Protein AF-A0A7L2PKW9-F1 (afdb_monomer_lite)

Sequence (84 aa):
QSNPEIAKKFATCPFNARHLVPQADLSNHIMNCNDKAFVEQDVVSRSCESPQEQVNNGSTWQAPPCAEDWETDLLEGSESAFVW

Radius of gyration: 22.65 Å; chains: 1; bounding box: 54×35×44 Å

Organism: NCBI:txid589841

pLDDT: mean 74.19, std 16.4, range [46.47, 96.25]

Foldseek 3Di:
DDDVVVQVQWDAQPQDNVDTHGPVCNVVCNVVPPSVVVVVVVVVVCVVPPPDPPPPPDPPDDDDPPPDDVVVCVVVVVPPDDDD

Secondary structure (DSSP, 8-state):
---HHHHTTEEE-SS-TT-EEEGGGHHHHHHH-TTHHHHHHHHHHHTTS-------------PPP----HHHHHHHTTTS----

Structure (mmCIF, N/CA/C/O backbone):
data_AF-A0A7L2PKW9-F1
#
_entry.id   AF-A0A7L2PKW9-F1
#
loop_
_atom_site.group_PDB
_atom_site.id
_atom_site.type_symbol
_atom_site.label_atom_id
_atom_site.label_alt_id
_atom_site.label_comp_id
_atom_site.label_asym_id
_atom_site.label_entity_id
_atom_site.label_seq_id
_atom_site.pdbx_PDB_ins_code
_atom_site.Cartn_x
_atom_site.Cartn_y
_atom_site.Cartn_z
_atom_site.occupancy
_atom_site.B_iso_or_equiv
_atom_site.auth_seq_id
_atom_site.auth_comp_id
_atom_site.auth_asym_id
_atom_site.auth_atom_id
_atom_site.pdbx_PDB_model_num
ATOM 1 N N . GLN A 1 1 ? -13.961 -9.257 16.949 1.00 58.09 1 GLN A N 1
ATOM 2 C CA . GLN A 1 1 ? -14.167 -7.803 17.128 1.00 58.09 1 GLN A CA 1
ATOM 3 C C . GLN A 1 1 ? -13.102 -7.070 16.322 1.00 58.09 1 GLN A C 1
ATOM 5 O O . GLN A 1 1 ? -11.926 -7.243 16.618 1.00 58.09 1 GLN A O 1
ATOM 10 N N . SER A 1 2 ? -13.482 -6.335 15.273 1.00 69.00 2 SER A N 1
ATOM 11 C CA . SER A 1 2 ? -12.537 -5.484 14.533 1.00 69.00 2 SER A CA 1
ATOM 12 C C . SER A 1 2 ? -12.399 -4.143 15.256 1.00 69.00 2 SER A C 1
ATOM 14 O O . SER A 1 2 ? -13.402 -3.593 15.705 1.00 69.00 2 SER A O 1
ATOM 16 N N . ASN A 1 3 ? -11.172 -3.643 15.411 1.00 83.75 3 ASN A N 1
ATOM 17 C CA . ASN A 1 3 ? -10.877 -2.378 16.085 1.00 83.75 3 ASN A CA 1
ATOM 18 C C . ASN A 1 3 ? -10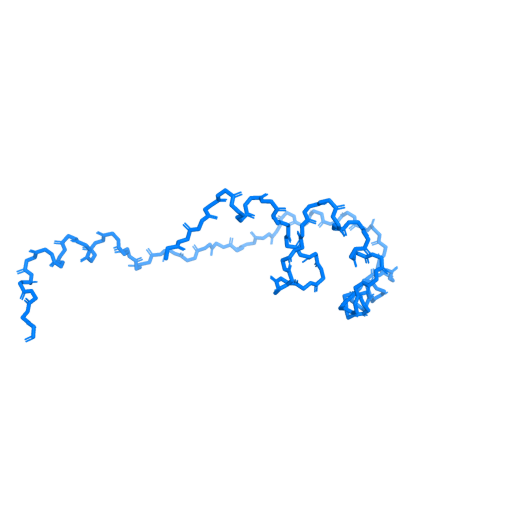.495 -1.325 15.027 1.00 83.75 3 ASN A C 1
ATOM 20 O O . ASN A 1 3 ? -9.316 -1.228 14.673 1.00 83.75 3 ASN A O 1
ATOM 24 N N . PRO A 1 4 ? -11.456 -0.539 14.503 1.00 85.06 4 PRO A N 1
ATOM 25 C CA . PRO A 1 4 ? -11.214 0.368 13.375 1.00 85.06 4 PRO A CA 1
ATOM 26 C C . PRO A 1 4 ? -10.188 1.461 13.701 1.00 85.06 4 PRO A C 1
ATOM 28 O O . PRO A 1 4 ? -9.382 1.833 12.853 1.00 85.06 4 PRO A O 1
ATOM 31 N N . GLU A 1 5 ? -10.153 1.921 14.951 1.00 88.25 5 GLU A N 1
ATOM 32 C CA . GLU A 1 5 ? -9.194 2.925 15.427 1.00 88.25 5 GLU A CA 1
ATOM 33 C C . GLU A 1 5 ? -7.749 2.418 15.435 1.00 88.25 5 GLU A C 1
ATOM 35 O O . GLU A 1 5 ? -6.809 3.200 15.306 1.00 88.25 5 GLU A O 1
ATOM 40 N N . ILE A 1 6 ? -7.559 1.105 15.579 1.00 84.62 6 ILE A N 1
ATOM 41 C CA . ILE A 1 6 ? -6.240 0.482 15.475 1.00 84.62 6 ILE A CA 1
ATOM 42 C C . ILE A 1 6 ? -5.873 0.360 14.000 1.00 84.62 6 ILE A C 1
ATOM 44 O O . ILE A 1 6 ? -4.788 0.786 13.627 1.00 84.62 6 ILE A O 1
ATOM 48 N N . ALA A 1 7 ? -6.791 -0.119 13.154 1.00 87.00 7 ALA A N 1
ATOM 49 C CA . ALA A 1 7 ? -6.556 -0.286 11.719 1.00 87.00 7 ALA A CA 1
ATOM 50 C C . ALA A 1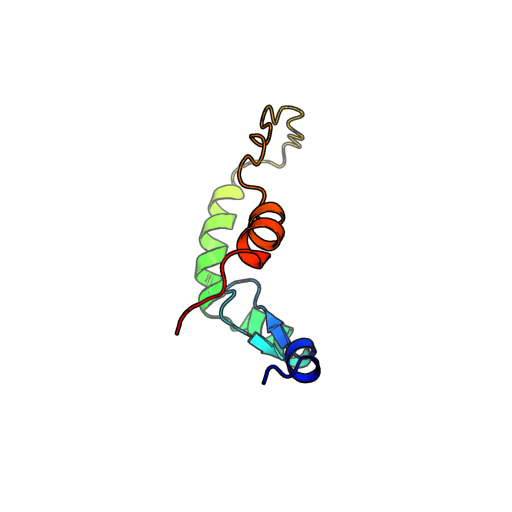 7 ? -6.129 1.020 11.022 1.00 87.00 7 ALA A C 1
ATOM 52 O O . ALA A 1 7 ? -5.189 1.005 10.235 1.00 87.00 7 ALA A O 1
ATOM 53 N N . LYS A 1 8 ? -6.736 2.163 11.375 1.00 88.38 8 LYS A N 1
ATOM 54 C CA . LYS A 1 8 ? -6.388 3.489 10.819 1.00 88.38 8 LYS A CA 1
ATOM 55 C C . LYS A 1 8 ? -4.934 3.915 11.062 1.00 88.38 8 LYS A C 1
ATOM 57 O O . LYS A 1 8 ? -4.430 4.769 10.340 1.00 88.38 8 LYS A O 1
ATOM 62 N N . LYS A 1 9 ? -4.264 3.357 12.076 1.00 93.06 9 LYS A N 1
ATOM 63 C CA . LYS A 1 9 ? -2.864 3.680 12.410 1.00 93.06 9 LYS A CA 1
ATOM 64 C C . LYS A 1 9 ? -1.860 2.924 11.543 1.00 93.06 9 LYS A C 1
ATOM 66 O O . LYS A 1 9 ? -0.675 3.257 11.569 1.00 93.06 9 LYS A O 1
ATOM 71 N N . PHE A 1 10 ? -2.317 1.923 10.794 1.00 94.12 10 PHE A N 1
ATOM 72 C CA . PHE A 1 10 ? -1.490 1.141 9.889 1.00 94.12 10 PHE A CA 1
ATOM 73 C C . PHE A 1 10 ? -1.751 1.565 8.445 1.00 94.12 10 PHE A C 1
ATOM 75 O O . PHE A 1 10 ? -2.876 1.851 8.042 1.00 94.12 10 PHE A O 1
ATOM 82 N N . ALA A 1 11 ? -0.687 1.599 7.663 1.00 94.62 11 ALA A N 1
ATOM 83 C CA . ALA A 1 11 ? -0.718 1.687 6.221 1.00 94.62 11 ALA A CA 1
ATOM 84 C C . ALA A 1 11 ? -0.372 0.322 5.626 1.00 94.62 11 ALA A C 1
ATOM 86 O O . ALA A 1 11 ? 0.347 -0.481 6.223 1.00 94.62 11 ALA A O 1
ATOM 87 N N . THR A 1 12 ? -0.881 0.074 4.428 1.00 95.44 12 THR A N 1
ATOM 88 C CA . THR A 1 12 ? -0.505 -1.104 3.647 1.00 95.44 12 THR A CA 1
ATOM 89 C C . THR A 1 12 ? 0.775 -0.797 2.872 1.00 95.44 12 THR A C 1
ATOM 91 O O . THR A 1 12 ? 0.903 0.287 2.303 1.00 95.44 12 THR A O 1
ATOM 94 N N . CYS A 1 13 ? 1.733 -1.724 2.857 1.00 94.44 13 CYS A N 1
ATOM 95 C CA . CYS A 1 13 ? 2.955 -1.565 2.071 1.00 94.44 13 CYS A CA 1
ATOM 96 C C . CYS A 1 13 ? 2.640 -1.519 0.565 1.00 94.44 13 CYS A C 1
ATOM 98 O O . CYS A 1 13 ? 1.889 -2.369 0.082 1.00 94.44 13 CYS A O 1
ATOM 100 N N . PRO A 1 14 ? 3.255 -0.602 -0.206 1.00 90.69 14 PRO A N 1
ATOM 101 C CA . PRO A 1 14 ? 3.046 -0.528 -1.652 1.00 90.69 14 PRO A CA 1
ATOM 102 C C . PRO A 1 14 ? 3.595 -1.741 -2.422 1.00 90.69 14 PRO A C 1
ATOM 104 O O . PRO A 1 14 ? 3.140 -2.003 -3.529 1.00 90.69 14 PRO A O 1
ATOM 107 N N . PHE A 1 15 ? 4.557 -2.482 -1.860 1.00 90.88 15 PHE A N 1
ATOM 108 C CA . PHE A 1 15 ? 5.179 -3.637 -2.523 1.00 90.88 15 PHE A CA 1
ATOM 109 C C . PHE A 1 15 ? 4.498 -4.969 -2.191 1.00 90.88 15 PHE A C 1
ATOM 111 O O . PHE A 1 15 ? 4.590 -5.917 -2.964 1.00 90.88 15 PHE A O 1
ATOM 118 N N . ASN A 1 16 ? 3.810 -5.054 -1.048 1.00 90.38 16 ASN A N 1
ATOM 119 C CA . ASN A 1 16 ? 3.113 -6.264 -0.621 1.00 90.38 16 ASN A CA 1
ATOM 120 C C . ASN A 1 16 ? 1.903 -5.919 0.253 1.00 90.38 16 ASN A C 1
ATOM 122 O O . ASN A 1 16 ? 2.046 -5.498 1.402 1.00 90.38 16 ASN A O 1
ATOM 126 N N . ALA A 1 17 ? 0.702 -6.183 -0.265 1.00 91.56 17 ALA A N 1
ATOM 127 C CA . ALA A 1 17 ? -0.554 -5.874 0.415 1.00 91.56 17 ALA A CA 1
ATOM 128 C C . ALA A 1 17 ? -0.767 -6.643 1.735 1.00 91.56 17 ALA A C 1
ATOM 130 O O . ALA A 1 17 ? -1.633 -6.286 2.530 1.00 91.56 17 ALA A O 1
ATOM 131 N N . ARG A 1 18 ? 0.024 -7.693 1.998 1.00 91.94 18 ARG A N 1
ATOM 132 C CA . ARG A 1 18 ? -0.021 -8.445 3.262 1.00 91.94 18 ARG A CA 1
ATOM 133 C C . ARG A 1 18 ? 0.673 -7.711 4.409 1.00 91.94 18 ARG A C 1
ATOM 135 O O . ARG A 1 18 ? 0.444 -8.052 5.568 1.00 91.94 18 ARG A O 1
ATOM 142 N N . HIS A 1 19 ? 1.533 -6.739 4.112 1.00 93.75 19 HIS A N 1
ATOM 143 C CA . HIS A 1 19 ? 2.245 -5.974 5.128 1.00 93.75 19 HIS A CA 1
ATOM 144 C C . HIS A 1 19 ? 1.408 -4.785 5.600 1.00 93.75 19 HIS A C 1
ATOM 146 O O . HIS A 1 19 ? 1.181 -3.833 4.853 1.00 93.75 19 HIS A O 1
ATOM 152 N N . LEU A 1 20 ? 1.014 -4.829 6.874 1.00 94.31 20 LEU A N 1
ATOM 153 C CA . LEU A 1 20 ? 0.441 -3.703 7.604 1.00 94.31 20 LEU A CA 1
ATOM 154 C C . LEU A 1 20 ? 1.521 -3.092 8.490 1.00 94.31 20 LEU A C 1
ATOM 156 O O . LEU A 1 20 ? 2.044 -3.744 9.392 1.00 94.31 20 LEU A O 1
ATOM 160 N N . VAL A 1 21 ? 1.853 -1.837 8.227 1.00 94.50 21 VAL A N 1
ATOM 161 C CA . VAL A 1 21 ? 2.964 -1.130 8.866 1.00 94.50 21 VAL A CA 1
ATOM 162 C C . VAL A 1 21 ? 2.418 0.113 9.552 1.00 94.50 21 VAL A C 1
ATOM 164 O O . VAL A 1 21 ? 1.608 0.810 8.943 1.00 94.50 21 VAL A O 1
ATOM 167 N N . PRO A 1 22 ? 2.816 0.434 10.793 1.00 95.94 22 PRO A N 1
ATOM 168 C CA . PRO A 1 22 ? 2.451 1.705 11.405 1.00 95.94 22 PRO A CA 1
ATOM 169 C C . PRO A 1 22 ? 2.811 2.872 10.482 1.00 95.94 22 PRO A C 1
ATOM 171 O O . PRO A 1 22 ? 3.899 2.898 9.910 1.00 95.94 22 PRO A O 1
ATOM 174 N N . GLN A 1 23 ? 1.919 3.852 10.341 1.00 93.81 23 GLN A N 1
ATOM 175 C CA . GLN A 1 23 ? 2.145 4.983 9.430 1.00 93.81 23 GLN A CA 1
ATOM 176 C C . GLN A 1 23 ? 3.468 5.716 9.706 1.00 93.81 23 GLN A C 1
ATOM 178 O O . GLN A 1 23 ? 4.147 6.121 8.766 1.00 93.81 23 GLN A O 1
ATOM 183 N N . ALA A 1 24 ? 3.859 5.830 10.979 1.00 95.00 24 ALA A N 1
ATOM 184 C CA . ALA A 1 24 ? 5.122 6.446 11.388 1.00 95.00 24 ALA A CA 1
ATOM 185 C C . ALA A 1 24 ? 6.364 5.690 10.873 1.00 95.00 24 ALA A C 1
ATOM 187 O O . ALA A 1 24 ? 7.376 6.314 10.565 1.00 95.00 24 ALA A O 1
ATOM 188 N N . ASP A 1 25 ? 6.269 4.368 10.728 1.00 95.38 25 ASP A N 1
ATOM 189 C CA . ASP A 1 25 ? 7.379 3.493 10.337 1.00 95.38 25 ASP A CA 1
ATOM 190 C C . ASP A 1 25 ? 7.364 3.134 8.845 1.00 95.38 25 ASP A C 1
ATOM 192 O O . ASP A 1 25 ? 8.306 2.516 8.344 1.00 95.38 25 ASP A O 1
ATOM 196 N N . LEU A 1 26 ? 6.324 3.539 8.106 1.00 94.81 26 LEU A N 1
ATOM 197 C CA . LEU A 1 26 ? 6.153 3.198 6.693 1.00 94.81 26 LEU A CA 1
ATOM 198 C C . LEU A 1 26 ? 7.356 3.629 5.839 1.00 94.81 26 LEU A C 1
ATOM 200 O O . LEU A 1 26 ? 7.796 2.872 4.980 1.00 94.81 26 LEU A O 1
ATOM 204 N N . SER A 1 27 ? 7.918 4.813 6.094 1.00 93.69 27 SER A N 1
ATOM 205 C CA . SER A 1 27 ? 9.093 5.313 5.365 1.00 93.69 27 SER A CA 1
ATOM 206 C C . SER A 1 27 ? 10.315 4.404 5.552 1.00 93.69 27 SER A C 1
ATOM 208 O O . SER A 1 27 ? 10.951 3.997 4.580 1.00 93.69 27 SER A O 1
ATOM 210 N N . ASN A 1 28 ? 10.600 4.011 6.799 1.00 96.00 28 ASN A N 1
ATOM 211 C CA . ASN A 1 28 ? 11.693 3.087 7.103 1.00 96.00 28 ASN A CA 1
ATOM 212 C C . ASN A 1 28 ? 11.448 1.714 6.466 1.00 96.00 28 ASN A C 1
ATOM 214 O O . ASN A 1 28 ? 12.340 1.148 5.835 1.00 96.00 28 ASN A O 1
ATOM 218 N N . HIS A 1 29 ? 10.213 1.224 6.563 1.00 96.25 29 HIS A N 1
ATOM 219 C CA . HIS A 1 29 ? 9.813 -0.027 5.941 1.00 96.25 29 HIS A CA 1
ATOM 220 C C . HIS A 1 29 ? 10.048 -0.018 4.429 1.00 96.25 29 HIS A C 1
ATOM 222 O O . HIS A 1 29 ? 10.636 -0.963 3.921 1.00 96.25 29 HIS A O 1
ATOM 228 N N . ILE A 1 30 ? 9.640 1.034 3.709 1.00 93.06 30 ILE A N 1
ATOM 229 C CA . ILE A 1 30 ? 9.810 1.140 2.249 1.00 93.06 30 ILE A CA 1
ATOM 230 C C . ILE A 1 30 ? 11.285 1.015 1.844 1.00 93.06 30 ILE A C 1
ATOM 232 O O . ILE A 1 30 ? 11.581 0.350 0.853 1.00 93.06 30 ILE A O 1
ATOM 236 N N . MET A 1 31 ? 12.208 1.603 2.613 1.00 92.12 31 MET A N 1
ATOM 237 C CA . MET A 1 31 ? 13.649 1.525 2.332 1.00 92.12 31 MET A CA 1
ATOM 238 C C . MET A 1 31 ? 14.218 0.112 2.514 1.00 92.12 31 MET A C 1
ATOM 240 O O . MET A 1 31 ? 15.128 -0.277 1.787 1.00 92.12 31 MET A O 1
ATOM 244 N N . ASN A 1 32 ? 13.657 -0.659 3.447 1.00 92.31 32 ASN A N 1
ATOM 245 C CA . ASN A 1 32 ? 14.197 -1.949 3.882 1.00 92.31 32 ASN A CA 1
ATOM 246 C C . ASN A 1 32 ? 13.314 -3.147 3.482 1.00 92.31 32 ASN A C 1
ATOM 248 O O . ASN A 1 32 ? 13.552 -4.272 3.924 1.00 92.31 32 ASN A O 1
ATOM 252 N N . CYS A 1 33 ? 12.261 -2.924 2.692 1.00 93.00 33 CYS A N 1
ATOM 253 C CA . CYS A 1 33 ? 11.285 -3.955 2.360 1.00 93.00 33 CYS A CA 1
ATOM 254 C C . CYS A 1 33 ? 11.892 -4.984 1.400 1.00 93.00 33 CYS A C 1
ATOM 256 O O . CYS A 1 33 ? 12.288 -4.637 0.291 1.00 93.00 33 CYS A O 1
ATOM 258 N N . ASN A 1 34 ? 11.904 -6.262 1.786 1.00 89.44 34 ASN A N 1
ATOM 259 C CA . ASN A 1 34 ? 12.415 -7.339 0.930 1.00 89.44 34 A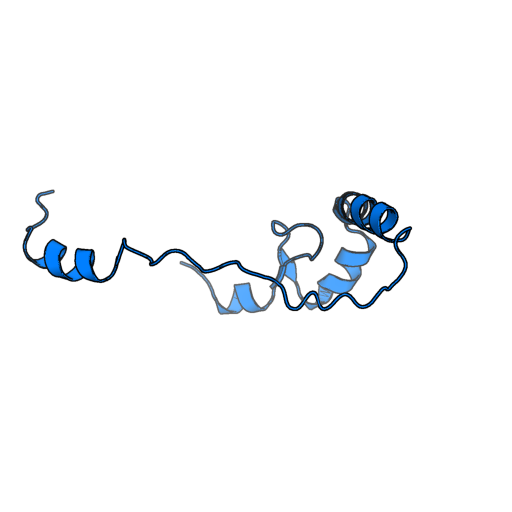SN A CA 1
ATOM 260 C C . ASN A 1 34 ? 11.592 -7.509 -0.360 1.00 89.44 34 ASN A C 1
ATOM 262 O O . ASN A 1 34 ? 12.153 -7.793 -1.415 1.00 89.44 34 ASN A O 1
ATOM 266 N N . ASP A 1 35 ? 10.277 -7.271 -0.296 1.00 86.50 35 ASP A N 1
ATOM 267 C CA . ASP A 1 35 ? 9.379 -7.394 -1.453 1.00 86.50 35 ASP A CA 1
ATOM 268 C C . ASP A 1 35 ? 9.560 -6.267 -2.483 1.00 86.50 35 ASP A C 1
ATOM 270 O O . ASP A 1 35 ? 9.074 -6.371 -3.609 1.00 86.50 35 ASP A O 1
ATOM 274 N N . LYS A 1 36 ? 10.301 -5.201 -2.139 1.00 83.94 36 LYS A N 1
ATOM 275 C CA . LYS A 1 36 ? 10.628 -4.104 -3.063 1.00 83.94 36 LYS A CA 1
ATOM 276 C C . LYS A 1 36 ? 11.324 -4.615 -4.325 1.00 83.94 36 LYS A C 1
ATOM 278 O O . LYS A 1 36 ? 11.000 -4.173 -5.425 1.00 83.94 36 LYS A O 1
ATOM 283 N N . ALA A 1 37 ? 12.236 -5.576 -4.173 1.00 74.50 37 ALA A N 1
ATOM 284 C CA . ALA A 1 37 ? 13.018 -6.121 -5.281 1.00 74.50 37 ALA A CA 1
ATOM 285 C C . ALA A 1 37 ? 12.152 -6.833 -6.336 1.00 74.50 37 ALA A C 1
ATOM 287 O O . ALA A 1 37 ? 12.520 -6.865 -7.507 1.00 74.50 37 ALA A O 1
ATOM 288 N N . PHE A 1 38 ? 10.996 -7.376 -5.938 1.00 68.56 38 PHE A N 1
ATOM 289 C CA . PHE A 1 38 ? 10.089 -8.077 -6.847 1.00 68.56 38 PHE A CA 1
ATOM 290 C C . PHE A 1 38 ? 9.323 -7.106 -7.759 1.00 68.56 38 PHE A C 1
ATOM 292 O O . PHE A 1 38 ? 9.121 -7.390 -8.935 1.00 68.5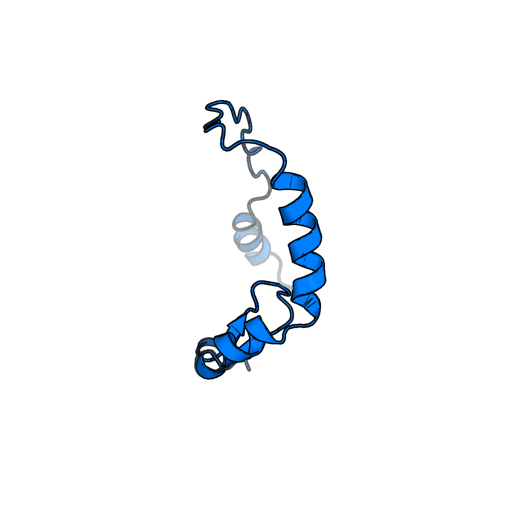6 38 PHE A O 1
ATOM 299 N N . VAL A 1 39 ? 8.941 -5.935 -7.238 1.00 67.06 39 VAL A N 1
ATOM 300 C CA . VAL A 1 39 ? 8.203 -4.913 -8.001 1.00 67.06 39 VAL A CA 1
ATOM 301 C C . VAL A 1 39 ? 9.116 -4.149 -8.962 1.00 67.06 39 VAL A C 1
ATOM 303 O O . VAL A 1 39 ? 8.711 -3.828 -10.076 1.00 67.06 39 VAL A O 1
ATOM 306 N N . GLU A 1 40 ? 10.366 -3.879 -8.580 1.00 61.00 40 GLU A N 1
ATOM 307 C CA . GLU A 1 40 ? 11.307 -3.119 -9.422 1.00 61.00 40 GLU A CA 1
ATOM 308 C C . GLU A 1 40 ? 11.652 -3.815 -10.748 1.00 61.00 40 GLU A C 1
ATOM 310 O O . GLU A 1 40 ? 11.982 -3.148 -11.732 1.00 61.00 40 GLU A O 1
ATOM 315 N N . GLN A 1 41 ? 11.516 -5.141 -10.810 1.00 57.97 41 GLN A N 1
ATOM 316 C CA . GLN A 1 41 ? 11.779 -5.917 -12.021 1.00 57.97 41 GLN A CA 1
ATOM 317 C C . GLN A 1 41 ? 10.751 -5.650 -13.145 1.00 57.97 41 GLN A C 1
ATOM 319 O O . GLN A 1 41 ? 11.090 -5.763 -14.326 1.00 57.97 41 GLN A O 1
ATOM 324 N N . ASP A 1 42 ? 9.536 -5.218 -12.793 1.00 56.53 42 ASP A N 1
ATOM 325 C CA . ASP A 1 42 ? 8.456 -4.868 -13.733 1.00 56.53 42 ASP A CA 1
ATOM 326 C C . ASP A 1 42 ? 8.593 -3.429 -14.286 1.00 56.53 42 ASP A C 1
ATOM 328 O O . ASP A 1 42 ? 8.183 -3.108 -15.400 1.00 56.53 42 ASP A O 1
ATOM 332 N N . VAL A 1 43 ? 9.247 -2.534 -13.533 1.00 56.75 43 VAL A N 1
ATOM 333 C CA . VAL A 1 43 ? 9.417 -1.119 -13.923 1.00 56.75 43 VAL A CA 1
ATOM 334 C C . VAL A 1 43 ? 10.600 -0.927 -14.880 1.00 56.75 43 VAL A C 1
ATOM 336 O O . VAL A 1 43 ? 10.538 -0.106 -15.801 1.00 56.75 43 VAL A O 1
ATOM 339 N N . VAL A 1 44 ? 11.674 -1.708 -14.716 1.00 52.62 44 VAL A N 1
ATOM 340 C CA . VAL A 1 44 ? 12.830 -1.687 -15.634 1.00 52.62 44 VAL A CA 1
ATOM 341 C C . VAL A 1 44 ? 12.450 -2.170 -17.032 1.00 52.62 44 VAL A C 1
ATOM 343 O O . VAL A 1 44 ? 12.944 -1.624 -18.015 1.00 52.62 44 VAL A O 1
ATOM 346 N N . SER A 1 45 ? 11.532 -3.131 -17.141 1.00 51.56 45 SER A N 1
ATOM 347 C CA . SER A 1 45 ? 11.038 -3.623 -18.432 1.00 51.56 45 SER A CA 1
ATOM 348 C C . SER A 1 45 ? 10.181 -2.582 -19.169 1.00 51.56 45 SER A C 1
ATOM 350 O O . SER A 1 45 ? 10.205 -2.547 -20.396 1.00 51.56 45 SER A O 1
ATOM 352 N N . ARG A 1 46 ? 9.526 -1.664 -18.443 1.00 51.34 46 ARG A N 1
ATOM 353 C CA . ARG A 1 46 ? 8.759 -0.531 -19.003 1.00 51.34 46 ARG A CA 1
ATOM 354 C C . ARG A 1 46 ? 9.581 0.730 -19.277 1.00 51.34 46 ARG A C 1
ATOM 356 O O . ARG A 1 46 ? 9.133 1.599 -20.012 1.00 51.34 46 ARG A O 1
ATOM 363 N N . SER A 1 47 ? 10.781 0.860 -18.710 1.00 49.59 47 SER A N 1
ATOM 364 C CA . SER A 1 47 ? 11.630 2.056 -18.888 1.00 49.59 47 SER A CA 1
ATOM 365 C C . SER A 1 47 ? 12.300 2.140 -20.269 1.00 49.59 47 SER A C 1
ATOM 367 O O . SER A 1 47 ? 12.874 3.169 -20.620 1.00 49.59 47 SER A O 1
ATOM 369 N N . CYS A 1 48 ? 12.214 1.071 -21.065 1.00 52.06 48 CYS A N 1
ATOM 370 C CA . CYS A 1 48 ? 12.621 1.037 -22.473 1.00 52.06 48 CYS A CA 1
ATOM 371 C C . CYS A 1 48 ? 11.596 1.707 -23.403 1.00 52.06 48 CYS A C 1
ATOM 373 O O . CYS A 1 48 ? 11.887 1.958 -24.572 1.00 52.06 48 CYS A O 1
ATOM 375 N N . GLU A 1 49 ? 10.389 1.962 -22.900 1.00 47.97 49 GLU A N 1
ATOM 376 C CA . GLU A 1 49 ? 9.276 2.510 -23.657 1.00 47.97 49 GLU A CA 1
ATOM 377 C C . GLU A 1 49 ? 9.201 4.003 -23.338 1.00 47.97 49 GLU A C 1
ATOM 379 O O . GLU A 1 49 ? 8.924 4.420 -22.214 1.00 47.97 49 GLU A O 1
ATOM 384 N N . SER A 1 50 ? 9.537 4.828 -24.329 1.00 51.19 50 SER A N 1
ATOM 385 C CA . SER A 1 50 ? 9.421 6.286 -24.263 1.00 51.19 50 SER A CA 1
ATOM 386 C C . SER A 1 50 ? 8.077 6.719 -23.657 1.00 51.19 50 SER A C 1
ATOM 388 O O . SER A 1 50 ? 7.074 6.076 -23.976 1.00 51.19 50 SER A O 1
ATOM 390 N N . PRO A 1 51 ? 7.997 7.839 -22.907 1.00 48.53 51 PRO A N 1
ATOM 391 C CA . PRO A 1 51 ? 6.727 8.461 -22.542 1.00 48.53 51 PRO A CA 1
ATOM 392 C C . PRO A 1 51 ? 6.020 9.000 -23.795 1.00 48.53 51 PRO A C 1
ATOM 394 O O . PRO A 1 51 ? 6.008 10.194 -24.066 1.00 48.53 51 PRO A O 1
ATOM 397 N N . GLN A 1 52 ? 5.458 8.115 -24.613 1.00 46.47 52 GLN A N 1
ATOM 398 C CA . GLN A 1 52 ? 4.386 8.500 -25.503 1.00 46.47 52 GLN A CA 1
ATOM 399 C C . GLN A 1 52 ? 3.129 8.491 -24.655 1.00 46.47 52 GLN A C 1
ATOM 401 O O . GLN A 1 52 ? 2.613 7.444 -24.273 1.00 46.47 52 GLN A O 1
ATOM 406 N N . GLU A 1 53 ? 2.679 9.699 -24.341 1.00 52.12 53 GLU A N 1
ATOM 407 C CA . GLU A 1 53 ? 1.296 10.015 -24.032 1.00 52.12 53 GLU A CA 1
ATOM 408 C C . GLU A 1 53 ? 0.378 9.292 -25.031 1.00 52.12 53 GLU A C 1
ATOM 410 O O . GLU A 1 53 ? 0.031 9.810 -26.087 1.00 52.12 53 GLU A O 1
ATOM 415 N N . GLN A 1 54 ? -0.014 8.063 -24.715 1.00 51.59 54 GLN A N 1
ATOM 416 C CA . GLN A 1 54 ? -1.177 7.432 -25.309 1.00 51.59 54 GLN A CA 1
ATOM 417 C C . GLN A 1 54 ? -2.245 7.366 -24.232 1.00 51.59 54 GLN A C 1
ATOM 419 O O . GLN A 1 54 ? -2.541 6.327 -23.646 1.00 51.59 54 GLN A O 1
ATOM 424 N N . VAL A 1 55 ? -2.875 8.521 -24.021 1.00 52.16 55 VAL A N 1
ATOM 425 C CA . VAL A 1 55 ? -4.326 8.570 -23.833 1.00 52.16 55 VAL A CA 1
ATOM 426 C C . VAL A 1 55 ? -4.940 7.904 -25.066 1.00 52.16 55 VAL A C 1
ATOM 428 O O . VAL A 1 55 ? -5.309 8.552 -26.043 1.00 52.16 55 VAL A O 1
ATOM 431 N N . ASN A 1 56 ? -4.974 6.571 -25.070 1.00 51.72 56 ASN A N 1
ATOM 432 C CA . ASN A 1 56 ? -5.789 5.843 -26.019 1.00 51.72 56 ASN A CA 1
ATOM 433 C C . ASN A 1 56 ? -7.241 6.039 -25.579 1.00 51.72 56 ASN A C 1
ATOM 435 O O . ASN A 1 56 ? -7.749 5.339 -24.702 1.00 51.72 56 ASN A O 1
ATOM 439 N N . ASN A 1 57 ? -7.886 7.017 -26.209 1.00 58.38 57 ASN A N 1
ATOM 440 C CA . ASN A 1 57 ? -9.328 7.258 -26.267 1.00 58.38 57 ASN A CA 1
ATOM 441 C C . ASN A 1 57 ? -10.094 6.072 -26.912 1.00 58.38 57 ASN A C 1
ATOM 443 O O . ASN A 1 57 ? -10.950 6.257 -27.773 1.00 58.38 57 ASN A O 1
ATOM 447 N N . GLY A 1 58 ? -9.790 4.837 -26.517 1.00 57.78 58 GLY A N 1
ATOM 448 C CA . GLY A 1 58 ? -10.224 3.628 -27.210 1.00 57.78 58 GLY A CA 1
ATOM 449 C C . GLY A 1 58 ? -10.433 2.433 -26.292 1.00 57.78 58 GLY A C 1
ATOM 450 O O . GLY A 1 58 ? -10.269 1.299 -26.731 1.00 57.78 58 GLY A O 1
ATOM 451 N N . SER A 1 59 ? -10.804 2.645 -25.027 1.00 61.16 59 SER A N 1
ATOM 452 C CA . SER A 1 59 ? -11.398 1.546 -24.265 1.00 61.16 59 SER A CA 1
ATOM 453 C C . SER A 1 59 ? -12.822 1.325 -24.779 1.00 61.16 59 SER A C 1
ATOM 455 O O . SER A 1 59 ? -13.769 1.957 -24.322 1.00 61.16 59 SER A O 1
ATOM 457 N N . THR A 1 60 ? -12.987 0.429 -25.756 1.00 70.62 60 THR A N 1
ATOM 458 C CA . THR A 1 60 ? -14.303 -0.102 -26.175 1.00 70.62 60 THR A CA 1
ATOM 459 C C . THR A 1 60 ? -14.917 -1.002 -25.095 1.00 70.62 60 THR A C 1
ATOM 461 O O . THR A 1 60 ? -15.973 -1.596 -25.295 1.00 70.62 60 THR A O 1
ATOM 464 N N . TRP A 1 61 ? -14.259 -1.132 -23.942 1.00 79.50 61 TRP A N 1
ATOM 465 C CA . TRP A 1 61 ? -14.728 -1.951 -22.845 1.00 79.50 61 TRP A CA 1
ATOM 466 C C . TRP A 1 61 ? -16.034 -1.371 -22.296 1.00 79.50 61 TRP A C 1
ATOM 468 O O . TRP A 1 61 ? -16.071 -0.275 -21.739 1.00 79.50 61 TRP A O 1
ATOM 478 N N . GLN A 1 62 ? -17.117 -2.112 -22.494 1.00 76.75 62 GLN A N 1
ATOM 479 C CA . GLN A 1 62 ? -18.394 -1.893 -21.834 1.00 76.75 62 GLN A CA 1
ATOM 480 C C . GLN A 1 62 ? -18.511 -2.973 -20.768 1.00 76.75 62 GLN A C 1
ATOM 482 O O . GLN A 1 62 ? -18.357 -4.156 -21.078 1.00 76.75 62 GLN A O 1
ATOM 487 N N . ALA A 1 63 ? -18.757 -2.571 -19.522 1.00 78.19 63 ALA A N 1
ATOM 488 C CA . ALA A 1 63 ? -19.069 -3.541 -18.489 1.00 78.19 63 ALA A CA 1
ATOM 489 C C . ALA A 1 63 ? -20.335 -4.301 -18.9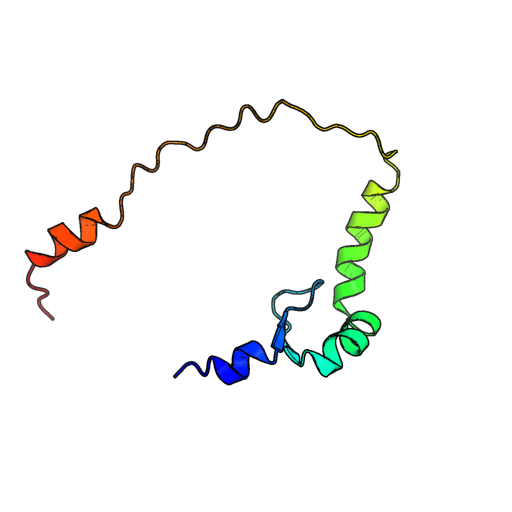07 1.00 78.19 63 ALA A C 1
ATOM 491 O O . ALA A 1 63 ? -21.325 -3.653 -19.265 1.00 78.19 63 ALA A O 1
ATOM 492 N N . PRO A 1 64 ? -20.317 -5.646 -18.923 1.00 80.44 64 PRO A N 1
ATOM 493 C CA . PRO A 1 64 ? -21.538 -6.397 -19.143 1.00 80.44 64 PRO A CA 1
ATOM 494 C C . PRO A 1 64 ? -22.560 -5.993 -18.070 1.00 80.44 64 PRO A C 1
ATOM 496 O O . PRO A 1 64 ? -22.165 -5.688 -16.940 1.00 80.44 64 PRO A O 1
ATOM 499 N N . PRO A 1 65 ? -23.860 -5.951 -18.406 1.00 77.56 65 PRO A N 1
ATOM 500 C CA . PRO A 1 65 ? -24.884 -5.679 -17.411 1.00 77.56 65 PRO A CA 1
ATOM 501 C C . PRO A 1 65 ? -24.751 -6.704 -16.281 1.00 77.56 65 PRO A C 1
ATOM 503 O O . PRO A 1 65 ? -24.744 -7.910 -16.539 1.00 77.56 6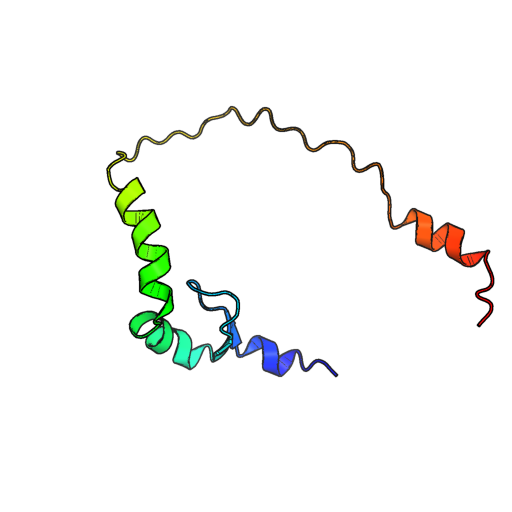5 PRO A O 1
ATOM 506 N N . CYS A 1 66 ? -24.615 -6.229 -15.042 1.00 76.38 66 CYS A N 1
ATOM 507 C CA . CYS A 1 66 ? -24.699 -7.088 -13.868 1.00 76.38 66 CYS A CA 1
ATOM 508 C C . CYS A 1 66 ? -26.113 -7.675 -13.828 1.00 76.38 66 CYS A C 1
ATOM 510 O O . CYS A 1 66 ? -27.063 -6.968 -13.507 1.00 76.38 66 CYS A O 1
ATOM 512 N N . ALA A 1 67 ? -26.257 -8.937 -14.232 1.00 71.50 67 ALA A N 1
ATOM 513 C CA . ALA A 1 67 ? -27.528 -9.658 -14.177 1.00 71.50 67 ALA A CA 1
ATOM 514 C C . ALA A 1 67 ? -27.807 -10.233 -12.776 1.00 71.50 67 ALA A C 1
ATOM 516 O O . ALA A 1 67 ? -28.940 -10.590 -12.475 1.00 71.50 67 ALA A O 1
ATOM 517 N N . GLU A 1 68 ? -26.778 -10.317 -11.932 1.00 71.69 68 GLU A N 1
ATOM 518 C CA . GLU A 1 68 ? -26.857 -10.808 -10.557 1.00 71.69 68 GLU A CA 1
ATOM 519 C C . GLU A 1 68 ? -27.043 -9.614 -9.611 1.00 71.69 68 GLU A C 1
ATOM 521 O O . GLU A 1 68 ? -26.080 -9.004 -9.138 1.00 71.69 68 GLU A O 1
ATOM 526 N N . ASP A 1 69 ? -28.307 -9.245 -9.396 1.00 72.19 69 ASP A N 1
ATOM 527 C CA . ASP A 1 69 ? -28.707 -8.245 -8.408 1.00 72.19 69 ASP A CA 1
ATOM 528 C C . ASP A 1 69 ? -28.858 -8.908 -7.032 1.00 72.19 69 ASP A C 1
ATOM 530 O O . ASP A 1 69 ? -29.904 -9.451 -6.678 1.00 72.19 69 ASP A O 1
ATOM 534 N N . TRP A 1 70 ? -27.781 -8.858 -6.253 1.00 80.00 70 TRP A N 1
ATOM 535 C CA . TRP A 1 70 ? -27.717 -9.397 -4.893 1.00 80.00 70 TRP A CA 1
ATOM 536 C C . TRP A 1 70 ? -28.650 -8.673 -3.900 1.00 80.00 70 TRP A C 1
ATOM 538 O O . TRP A 1 70 ? -28.863 -9.180 -2.799 1.00 80.00 70 TRP A O 1
ATOM 548 N N . GLU A 1 71 ? -29.233 -7.522 -4.264 1.00 72.06 71 GLU A N 1
ATOM 549 C CA . GLU A 1 71 ? -30.282 -6.855 -3.474 1.00 72.06 71 GLU A CA 1
ATOM 550 C C . GLU A 1 71 ? -31.637 -7.571 -3.623 1.00 72.06 71 GLU A C 1
ATOM 552 O O . GLU A 1 71 ? -32.498 -7.481 -2.746 1.00 72.06 71 GLU A O 1
ATOM 557 N N . THR A 1 72 ? -31.828 -8.325 -4.713 1.00 68.25 72 THR A N 1
ATOM 558 C CA . THR A 1 72 ? -33.070 -9.071 -4.973 1.00 68.25 72 THR A CA 1
ATOM 559 C C . THR A 1 72 ? -33.167 -10.317 -4.084 1.00 68.25 72 THR A C 1
ATOM 561 O O . THR A 1 72 ? -34.228 -10.586 -3.518 1.00 68.25 72 THR A O 1
ATOM 564 N N . ASP A 1 73 ? -32.047 -11.011 -3.848 1.00 65.38 73 ASP A N 1
ATOM 565 C CA . ASP A 1 73 ? -31.976 -12.185 -2.959 1.00 65.38 73 ASP A CA 1
ATOM 566 C C . ASP A 1 73 ? -32.334 -11.861 -1.495 1.00 65.38 73 ASP A C 1
ATOM 568 O O . ASP A 1 73 ? -32.835 -12.715 -0.762 1.00 65.38 73 ASP A O 1
ATOM 572 N N . LEU A 1 74 ? -32.112 -10.619 -1.047 1.00 65.06 74 LEU A N 1
ATOM 573 C CA . LEU A 1 74 ? -32.487 -10.175 0.301 1.00 65.06 74 LEU A CA 1
ATOM 574 C C . LEU A 1 74 ? -34.005 -10.040 0.473 1.00 65.06 74 LEU A C 1
ATOM 576 O O . LEU A 1 74 ? -34.518 -10.255 1.574 1.00 65.06 74 LEU A O 1
ATOM 580 N N . LEU A 1 75 ? -34.721 -9.688 -0.597 1.00 60.62 75 LEU A N 1
ATOM 581 C CA . LEU A 1 75 ? -36.174 -9.553 -0.575 1.00 60.62 75 LEU A CA 1
ATOM 582 C C . LEU A 1 75 ? -36.849 -10.929 -0.681 1.00 60.62 75 LEU A C 1
ATOM 584 O O . LEU A 1 75 ? -37.768 -11.212 0.088 1.00 60.62 75 LEU A O 1
ATOM 588 N N . GLU A 1 76 ? -36.339 -11.810 -1.548 1.00 61.00 76 GLU A N 1
ATOM 589 C CA . GLU A 1 76 ? -36.866 -13.173 -1.727 1.00 61.00 76 GLU A CA 1
ATOM 590 C C . GLU A 1 76 ? -36.499 -14.116 -0.563 1.00 61.00 76 GLU A C 1
ATOM 592 O O . GLU A 1 76 ? -37.287 -14.982 -0.181 1.00 61.00 76 GLU A O 1
ATOM 597 N N . GLY A 1 77 ? -35.356 -13.901 0.099 1.00 58.03 77 GLY A N 1
ATOM 598 C CA . GLY A 1 77 ? -34.949 -14.652 1.293 1.00 58.03 77 GLY A CA 1
ATOM 599 C C . GLY A 1 77 ? -35.753 -14.331 2.560 1.00 58.03 77 GLY A C 1
ATOM 600 O O . GLY A 1 77 ? -35.620 -15.032 3.565 1.00 58.03 77 GLY A O 1
ATOM 601 N N . SER A 1 78 ? -36.598 -13.293 2.537 1.00 57.31 78 SER A N 1
ATOM 602 C CA . SER A 1 78 ? -37.466 -12.944 3.670 1.00 57.31 78 SER A CA 1
ATOM 603 C C . SER A 1 78 ? -38.710 -13.839 3.786 1.00 57.31 78 SER A C 1
ATOM 605 O O . SER A 1 78 ? -39.319 -13.898 4.856 1.00 57.31 78 SER A O 1
ATOM 607 N N . GLU A 1 79 ? -39.051 -14.590 2.731 1.00 57.28 79 GLU A N 1
ATOM 608 C CA . GLU A 1 79 ? -40.210 -15.495 2.709 1.00 57.28 79 GLU A CA 1
ATOM 609 C C . GLU A 1 79 ? -39.850 -16.964 2.977 1.00 57.28 79 GLU A C 1
ATOM 611 O O . GLU A 1 79 ? -40.703 -17.744 3.412 1.00 57.28 79 GLU A O 1
ATOM 616 N N . SER A 1 80 ? -38.586 -17.363 2.813 1.00 61.50 80 SER A N 1
ATOM 617 C CA . SER A 1 80 ? -38.130 -18.682 3.249 1.00 61.50 80 SER A CA 1
ATOM 618 C C . SER A 1 80 ? -37.705 -18.623 4.713 1.00 61.50 80 SER A C 1
ATOM 620 O O . SER A 1 80 ? -36.583 -18.238 5.040 1.00 61.50 80 SER A O 1
ATOM 622 N N . ALA A 1 81 ? -38.602 -19.020 5.616 1.00 62.19 81 ALA A N 1
ATOM 623 C CA . ALA A 1 81 ? -38.245 -19.278 7.004 1.00 62.19 81 ALA A CA 1
ATOM 624 C C . ALA A 1 81 ? -37.092 -20.296 7.047 1.00 62.19 81 ALA A C 1
ATOM 626 O O . ALA A 1 81 ? -37.280 -21.477 6.753 1.00 62.19 81 ALA A O 1
ATOM 627 N N . PHE A 1 82 ? -35.891 -19.827 7.385 1.00 59.12 82 PHE A N 1
ATOM 628 C CA . PHE A 1 82 ? -34.726 -20.677 7.590 1.00 59.12 82 PHE A CA 1
ATOM 629 C C . PHE A 1 82 ? -35.053 -21.724 8.668 1.00 59.12 82 PHE A C 1
ATOM 631 O O . PHE A 1 82 ? -35.377 -21.375 9.806 1.00 59.12 82 PHE A O 1
ATOM 638 N N . VAL A 1 83 ? -34.993 -23.007 8.305 1.00 62.81 83 VAL A N 1
ATOM 639 C CA . VAL A 1 83 ? -35.082 -24.130 9.247 1.00 62.81 83 VAL A CA 1
ATOM 640 C C . VAL A 1 83 ? -33.656 -24.596 9.541 1.00 62.81 83 VAL A C 1
ATOM 642 O O . VAL A 1 83 ? -32.896 -24.879 8.617 1.00 62.81 83 VAL A O 1
ATOM 645 N N . TRP A 1 84 ? -33.318 -24.590 10.828 1.00 62.53 84 TRP A N 1
ATOM 646 C CA . TRP A 1 84 ? -32.007 -24.873 11.421 1.00 62.53 84 TRP A CA 1
ATOM 647 C C . TRP A 1 84 ? -31.606 -26.345 11.321 1.00 62.53 84 TRP A C 1
ATOM 649 O O . TRP A 1 84 ? -32.508 -27.206 11.445 1.00 62.53 84 TRP A O 1
#

InterPro domains:
  IPR022776 TRM13/UPF0224 family, U11-48K-like CHHC zinc finger domain [PF05253] (11-34)
  IPR022776 TRM13/UPF0224 family, U11-48K-like CHHC zinc finger domain [PS51800] (10-37)
  IPR036236 Zinc finger C2H2 superfamily [SSF57667] (9-36)
  IPR051591 UPF0224 (FAM112) RNA Processing [PTHR21402] (3-73)